Protein AF-A0A259NIH0-F1 (afdb_monomer_lite)

Radius of gyration: 13.43 Å; chains: 1; bounding box: 37×21×30 Å

Foldseek 3Di:
DKDWDWDFAADPVGDTDTHTDDIGPDDDDWDWDCDPQWIWIWDQDPVGIDIDIDHCPVPDHD

Structure (mmCIF, N/CA/C/O backbone):
data_AF-A0A259NIH0-F1
#
_entry.id   AF-A0A259NIH0-F1
#
loop_
_atom_site.group_PDB
_atom_site.id
_atom_site.type_symbol
_atom_site.label_atom_id
_atom_site.label_alt_id
_atom_site.label_comp_id
_atom_site.label_asym_id
_atom_site.label_entity_id
_atom_site.label_seq_id
_atom_site.pdbx_PDB_ins_code
_atom_site.Cartn_x
_atom_site.Cartn_y
_atom_site.Cartn_z
_atom_site.occupancy
_atom_site.B_iso_or_equiv
_atom_site.auth_seq_id
_atom_site.auth_comp_id
_atom_site.auth_asym_id
_atom_site.auth_atom_id
_atom_site.pdbx_PDB_model_num
ATOM 1 N N . ALA A 1 1 ? -0.145 -9.492 -13.815 1.00 74.31 1 ALA A N 1
ATOM 2 C CA . ALA A 1 1 ? -0.365 -9.641 -12.364 1.00 74.31 1 ALA A CA 1
ATOM 3 C C . ALA A 1 1 ? -0.272 -8.263 -11.724 1.00 74.31 1 ALA A C 1
ATOM 5 O O . ALA A 1 1 ? 0.416 -7.413 -12.277 1.00 74.31 1 ALA A O 1
ATOM 6 N N . TYR A 1 2 ? -1.007 -8.022 -10.643 1.00 84.00 2 TYR A N 1
ATOM 7 C CA . TYR A 1 2 ? -0.975 -6.768 -9.889 1.00 84.00 2 TYR A CA 1
ATOM 8 C C . TYR A 1 2 ? -0.961 -7.080 -8.392 1.00 84.00 2 TYR A C 1
ATOM 10 O O . TYR A 1 2 ? -1.412 -8.150 -7.979 1.00 84.00 2 TYR A O 1
ATOM 18 N N . HIS A 1 3 ? -0.488 -6.123 -7.601 1.00 86.50 3 HIS A N 1
ATOM 19 C CA . HIS A 1 3 ? -0.442 -6.193 -6.145 1.00 86.50 3 HIS A CA 1
ATOM 20 C C . HIS A 1 3 ? -1.226 -5.032 -5.549 1.00 86.50 3 HIS A C 1
ATOM 22 O O . HIS A 1 3 ? -1.057 -3.885 -5.967 1.00 86.50 3 HIS A O 1
ATOM 28 N N . TYR A 1 4 ? -2.097 -5.346 -4.593 1.00 90.62 4 TYR A N 1
ATOM 29 C CA . TYR A 1 4 ? -2.838 -4.355 -3.826 1.00 90.62 4 TYR A CA 1
ATOM 30 C C . TYR A 1 4 ? -2.187 -4.176 -2.462 1.00 90.62 4 TYR A C 1
ATO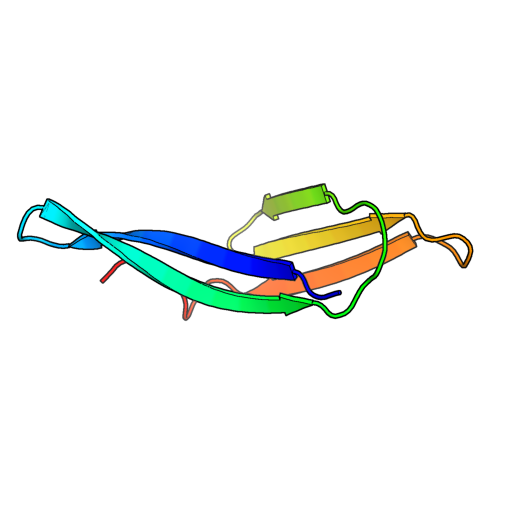M 32 O O . TYR A 1 4 ? -1.894 -5.155 -1.779 1.00 90.62 4 TYR A O 1
ATOM 40 N N . PHE A 1 5 ? -2.003 -2.919 -2.080 1.00 91.31 5 PHE A N 1
ATOM 41 C CA . PHE A 1 5 ? -1.611 -2.518 -0.740 1.00 91.31 5 PHE A CA 1
ATOM 42 C C . PHE A 1 5 ? -2.821 -1.858 -0.094 1.00 91.31 5 PHE A C 1
ATOM 44 O O . PHE A 1 5 ? -3.449 -0.976 -0.690 1.00 91.31 5 PHE A O 1
ATOM 51 N N . SER A 1 6 ? -3.199 -2.334 1.085 1.00 93.31 6 SER A N 1
ATOM 52 C CA . SER A 1 6 ? -4.406 -1.897 1.783 1.00 93.31 6 SER A CA 1
ATOM 53 C C . SER A 1 6 ? -4.201 -2.000 3.285 1.00 93.31 6 SER A C 1
ATOM 55 O O . SER A 1 6 ? -3.508 -2.911 3.745 1.00 93.31 6 SER A O 1
ATOM 57 N N . TYR A 1 7 ? -4.834 -1.113 4.045 1.00 92.31 7 TYR A N 1
ATOM 58 C CA . TYR A 1 7 ? -4.962 -1.305 5.481 1.00 92.31 7 TYR A CA 1
ATOM 59 C C . TYR A 1 7 ? -6.014 -2.365 5.771 1.00 92.31 7 TYR A C 1
ATOM 61 O O . TYR A 1 7 ? -7.068 -2.408 5.141 1.00 92.31 7 TYR A O 1
ATOM 69 N N . PHE A 1 8 ? -5.728 -3.228 6.741 1.00 92.88 8 PHE A N 1
ATOM 70 C CA . PHE A 1 8 ? -6.713 -4.159 7.267 1.00 92.88 8 PHE A CA 1
ATOM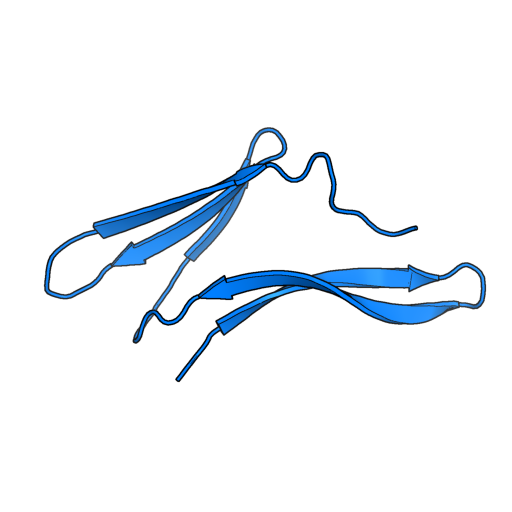 71 C C . PHE A 1 8 ? -7.391 -3.531 8.481 1.00 92.88 8 PHE A C 1
ATOM 73 O O . PHE A 1 8 ? -6.819 -3.482 9.570 1.00 92.88 8 PHE A O 1
ATOM 80 N N . CYS A 1 9 ? -8.604 -3.034 8.272 1.00 93.31 9 CYS A N 1
ATOM 81 C CA . CYS A 1 9 ? -9.316 -2.211 9.235 1.00 93.31 9 CYS A CA 1
ATOM 82 C C . CYS A 1 9 ? -10.466 -2.964 9.887 1.00 93.31 9 CYS A C 1
ATOM 84 O O . CYS A 1 9 ? -11.114 -3.819 9.280 1.00 93.31 9 CYS A O 1
ATOM 86 N N . ARG A 1 10 ? -10.737 -2.630 11.151 1.00 94.56 10 ARG A N 1
ATOM 87 C CA . ARG A 1 10 ? -11.870 -3.156 11.913 1.00 94.56 10 ARG A CA 1
ATOM 88 C C . ARG A 1 10 ? -12.762 -2.000 12.329 1.00 94.56 10 ARG A C 1
ATOM 90 O O . ARG A 1 10 ? -12.326 -1.135 13.077 1.00 94.56 10 ARG A O 1
ATOM 97 N N . ASN A 1 11 ? -14.009 -2.009 11.874 1.00 88.81 11 ASN A N 1
ATOM 98 C CA . ASN A 1 11 ? -14.949 -0.941 12.198 1.00 88.81 11 ASN A CA 1
ATOM 99 C C . ASN A 1 11 ? -15.504 -1.068 13.630 1.00 88.81 11 ASN A C 1
ATOM 101 O O . ASN A 1 11 ? -15.352 -2.097 14.296 1.00 88.81 11 ASN A O 1
ATOM 105 N N . LYS A 1 12 ? -16.236 -0.040 14.082 1.00 90.88 12 LYS A N 1
ATOM 106 C CA . LYS A 1 12 ? -16.863 0.015 15.420 1.00 90.88 12 LYS A CA 1
ATOM 107 C C . LYS A 1 12 ? -17.847 -1.121 15.734 1.00 90.88 12 LYS A C 1
ATOM 109 O O . LYS A 1 12 ? -18.140 -1.370 16.898 1.00 90.88 12 LYS A O 1
ATOM 114 N N . TYR A 1 13 ? -18.367 -1.801 14.713 1.00 92.94 13 TYR A N 1
ATOM 115 C CA . TYR A 1 13 ? -19.269 -2.949 14.856 1.00 92.94 13 TYR A CA 1
ATOM 116 C C . TYR A 1 13 ? -18.518 -4.289 14.869 1.00 92.94 13 TYR A C 1
ATOM 118 O O . TYR A 1 13 ? -19.129 -5.346 14.997 1.00 92.94 13 TYR A O 1
ATOM 126 N N . GLY A 1 14 ? -17.190 -4.254 14.749 1.00 92.56 14 GLY A N 1
ATOM 127 C CA . GLY A 1 14 ? -16.321 -5.417 14.805 1.00 92.56 14 GLY A CA 1
ATOM 128 C C . GLY A 1 14 ? -16.096 -6.123 13.468 1.00 92.56 14 GLY A C 1
ATOM 129 O O . GLY A 1 14 ? -15.393 -7.134 13.480 1.00 92.56 14 GLY A O 1
ATOM 130 N N . PHE A 1 15 ? -16.629 -5.613 12.352 1.00 95.19 15 PHE A N 1
ATOM 131 C CA . PHE A 1 15 ? -16.412 -6.177 11.015 1.00 95.19 15 PHE A CA 1
ATOM 132 C C . PHE A 1 15 ? -15.090 -5.701 10.411 1.00 95.19 15 PHE A C 1
ATOM 134 O O . PHE A 1 15 ? -14.700 -4.541 10.571 1.00 95.19 15 PHE A O 1
ATOM 141 N N . TYR A 1 16 ? -14.434 -6.601 9.680 1.00 94.81 16 TYR A N 1
ATOM 142 C CA . TYR A 1 16 ? -13.190 -6.324 8.974 1.00 94.81 16 TYR A CA 1
ATOM 143 C C . TYR A 1 16 ? -13.439 -5.881 7.535 1.00 94.81 16 TYR A C 1
ATOM 145 O O . TYR A 1 16 ? -14.347 -6.388 6.876 1.00 94.81 16 TYR A O 1
ATOM 153 N N . HIS A 1 17 ? -12.605 -4.972 7.047 1.00 93.19 17 HIS A N 1
ATOM 154 C CA . HIS A 1 17 ? -12.578 -4.531 5.657 1.00 93.19 17 HIS A CA 1
ATOM 155 C C . HIS A 1 17 ? -11.157 -4.107 5.261 1.00 93.19 17 HIS A C 1
ATOM 157 O O . HIS A 1 17 ? -10.271 -3.984 6.111 1.00 93.19 17 HIS A O 1
ATOM 163 N N . LEU A 1 18 ? -10.932 -3.948 3.958 1.00 94.00 18 LEU A N 1
ATOM 164 C CA . LEU A 1 18 ? -9.661 -3.497 3.402 1.00 94.00 18 LEU A CA 1
ATOM 165 C C . LEU A 1 18 ? -9.819 -2.068 2.895 1.00 94.00 18 LEU A C 1
ATOM 167 O O . LEU A 1 18 ? -10.610 -1.854 1.978 1.00 94.00 18 LEU A O 1
ATOM 171 N N . GLU A 1 19 ? -9.044 -1.138 3.448 1.00 93.12 19 GLU A N 1
ATOM 172 C CA . GLU A 1 19 ? -8.985 0.236 2.951 1.00 93.12 19 GLU A CA 1
ATOM 173 C C . GLU A 1 19 ? -7.860 0.381 1.920 1.00 93.12 19 GLU A C 1
ATOM 175 O O . GLU A 1 19 ? -6.690 0.137 2.244 1.00 93.12 19 GLU A O 1
ATOM 180 N N . PRO A 1 20 ? -8.177 0.696 0.652 1.00 93.25 20 PRO A N 1
ATOM 181 C CA . PRO A 1 20 ? -7.206 0.664 -0.430 1.00 93.25 20 PRO A CA 1
ATOM 182 C C . PRO A 1 20 ? -6.202 1.816 -0.323 1.00 93.25 20 PRO A C 1
ATOM 184 O O . PRO A 1 20 ? -6.583 2.977 -0.244 1.00 93.25 20 PRO A O 1
ATOM 187 N N . ILE A 1 21 ? -4.909 1.489 -0.412 1.00 93.44 21 ILE A N 1
ATOM 188 C CA . ILE A 1 21 ? -3.819 2.474 -0.442 1.00 93.44 21 ILE A CA 1
ATOM 189 C C . ILE A 1 21 ? -3.281 2.612 -1.865 1.00 93.44 21 ILE A C 1
ATOM 191 O O . ILE A 1 21 ? -3.248 3.698 -2.434 1.00 93.44 21 ILE A O 1
ATOM 195 N N . SER A 1 22 ? -2.846 1.505 -2.480 1.00 91.06 22 SER A N 1
ATOM 196 C CA . SER A 1 22 ? -2.315 1.549 -3.847 1.00 91.06 22 SER A CA 1
ATOM 197 C C . SER A 1 22 ? -2.423 0.234 -4.609 1.00 91.06 22 SER A C 1
ATOM 199 O O . SER A 1 22 ? -2.610 -0.842 -4.035 1.00 91.06 22 SER A O 1
ATOM 201 N N . ARG A 1 23 ? -2.268 0.332 -5.935 1.00 90.50 23 ARG A N 1
ATOM 202 C CA . ARG A 1 23 ? -2.137 -0.807 -6.848 1.00 90.50 23 ARG A CA 1
ATOM 203 C C . ARG A 1 23 ? -0.823 -0.709 -7.609 1.00 90.50 23 ARG A C 1
ATOM 205 O O . ARG A 1 23 ? -0.644 0.209 -8.406 1.00 90.50 23 ARG A O 1
ATOM 212 N N . GLN A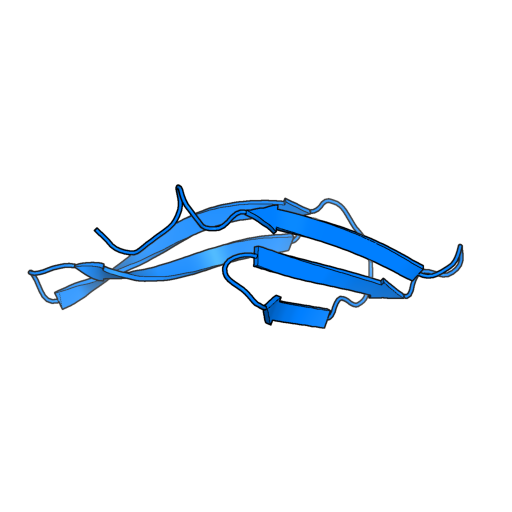 1 24 ? 0.046 -1.698 -7.435 1.00 87.06 24 GLN A N 1
ATOM 213 C CA . GLN A 1 24 ? 1.305 -1.794 -8.169 1.00 87.06 24 GLN A CA 1
ATOM 214 C C . GLN A 1 24 ? 1.213 -2.857 -9.260 1.00 87.06 24 GLN A C 1
ATOM 216 O O . GLN A 1 24 ? 0.803 -3.992 -9.020 1.00 87.06 24 GLN A O 1
ATOM 221 N N . ASN A 1 25 ? 1.603 -2.487 -10.482 1.00 85.75 25 ASN A N 1
ATOM 222 C CA . ASN A 1 25 ? 1.609 -3.390 -11.642 1.00 85.75 25 ASN A CA 1
ATOM 223 C C . ASN A 1 25 ? 2.981 -4.062 -11.845 1.00 85.75 25 ASN A C 1
ATOM 225 O O . ASN A 1 25 ? 3.303 -4.496 -12.950 1.00 85.75 25 ASN A O 1
ATOM 229 N N . TRP A 1 26 ? 3.822 -4.086 -10.812 1.00 80.75 26 TRP A N 1
ATOM 230 C CA . TRP A 1 26 ? 5.129 -4.730 -10.870 1.00 80.75 26 TRP A CA 1
ATOM 231 C C . TRP A 1 26 ? 4.974 -6.250 -10.839 1.00 80.75 26 TRP A C 1
ATOM 233 O O . TRP A 1 26 ? 4.090 -6.782 -10.172 1.00 80.75 26 TRP A O 1
ATOM 243 N N . LEU A 1 27 ? 5.824 -6.938 -11.596 1.00 70.44 27 LEU A N 1
ATOM 244 C CA . LEU A 1 27 ? 5.916 -8.395 -11.598 1.00 70.44 27 LEU A CA 1
ATOM 245 C C . LEU A 1 27 ? 7.084 -8.812 -10.697 1.00 70.44 27 LEU A C 1
ATOM 247 O O . LEU A 1 27 ? 8.122 -8.155 -10.716 1.00 70.44 27 LEU A O 1
ATOM 251 N N . GLY A 1 28 ? 6.945 -9.923 -9.974 1.00 77.88 28 GLY A N 1
ATOM 252 C CA . GLY A 1 28 ? 8.029 -10.507 -9.177 1.00 77.88 28 GLY A CA 1
ATOM 253 C C . GLY A 1 28 ? 7.865 -10.287 -7.676 1.00 77.88 28 GLY A C 1
ATOM 254 O O . GLY A 1 28 ? 6.744 -10.203 -7.188 1.00 77.88 28 GLY A O 1
ATOM 255 N N . GLN A 1 29 ? 8.982 -10.256 -6.948 1.00 83.06 29 GLN A N 1
ATOM 256 C CA . GLN A 1 29 ? 9.009 -10.065 -5.498 1.00 83.06 29 GLN A CA 1
ATOM 257 C C . GLN A 1 29 ? 9.108 -8.577 -5.140 1.00 83.06 29 GLN A C 1
ATOM 259 O O . GLN A 1 29 ? 9.747 -7.781 -5.838 1.00 83.06 29 GLN A O 1
ATOM 264 N N . PHE A 1 30 ? 8.474 -8.214 -4.034 1.00 87.31 30 PHE A N 1
ATOM 265 C CA . PHE A 1 30 ? 8.485 -6.881 -3.451 1.00 87.31 30 PHE A CA 1
ATOM 266 C C . PHE A 1 30 ? 8.572 -7.012 -1.935 1.00 87.31 30 PHE A C 1
ATOM 268 O O . PHE A 1 30 ? 8.011 -7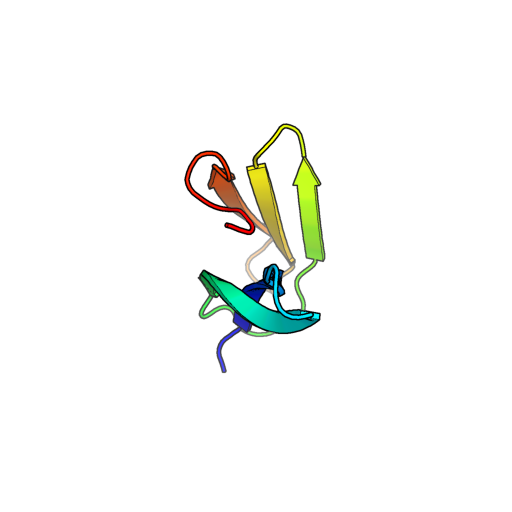.943 -1.354 1.00 87.31 30 PHE A O 1
ATOM 275 N N . ASP A 1 31 ? 9.244 -6.049 -1.326 1.00 90.81 31 ASP A N 1
ATOM 276 C CA . ASP A 1 31 ? 9.249 -5.814 0.106 1.00 90.81 31 ASP A CA 1
ATOM 277 C C . ASP A 1 31 ? 8.487 -4.514 0.375 1.00 90.81 31 ASP A C 1
ATOM 279 O O . ASP A 1 31 ? 8.399 -3.624 -0.477 1.00 90.81 31 ASP A O 1
ATOM 283 N N . TYR A 1 32 ? 7.885 -4.409 1.553 1.00 91.31 32 TYR A N 1
ATOM 284 C CA . TYR A 1 32 ? 7.177 -3.204 1.957 1.00 91.31 32 TYR A CA 1
ATOM 285 C C . TYR A 1 32 ? 7.378 -2.930 3.440 1.00 91.31 32 TYR A C 1
ATOM 287 O O . TYR A 1 32 ? 7.468 -3.852 4.252 1.00 91.31 32 TYR A O 1
ATOM 295 N N . ILE A 1 33 ? 7.442 -1.650 3.788 1.00 94.62 33 ILE A N 1
ATOM 296 C CA . ILE A 1 33 ? 7.574 -1.195 5.166 1.00 94.62 33 ILE A CA 1
ATOM 297 C C . ILE A 1 33 ? 6.862 0.143 5.348 1.00 94.62 33 ILE A C 1
ATOM 299 O O . ILE A 1 33 ? 6.859 0.988 4.454 1.00 94.62 33 ILE A O 1
ATOM 303 N N . GLU A 1 34 ? 6.263 0.331 6.520 1.00 92.50 34 GLU A N 1
ATOM 304 C CA . GLU A 1 34 ? 5.808 1.642 6.964 1.00 92.50 34 GLU A CA 1
ATOM 305 C C . GLU A 1 34 ? 6.970 2.362 7.661 1.00 92.50 34 GLU A C 1
ATOM 307 O O . GLU A 1 34 ? 7.520 1.865 8.647 1.00 92.50 34 GLU A O 1
ATOM 312 N N . GLN A 1 35 ? 7.368 3.524 7.146 1.00 93.44 35 GLN A N 1
ATOM 313 C CA . GLN A 1 35 ? 8.463 4.320 7.691 1.00 93.44 35 GLN A CA 1
ATOM 314 C C . GLN A 1 35 ? 8.078 5.799 7.699 1.00 93.44 35 GLN A C 1
ATOM 316 O O . GLN A 1 35 ? 7.877 6.401 6.652 1.00 93.44 35 GLN A O 1
ATOM 321 N N . GLY A 1 36 ? 8.000 6.405 8.887 1.00 90.75 36 GLY A N 1
ATOM 322 C CA . GLY A 1 36 ? 7.778 7.850 9.018 1.00 90.75 36 GLY A CA 1
ATOM 323 C C . GLY A 1 36 ? 6.443 8.350 8.453 1.00 90.75 36 GLY A C 1
ATOM 324 O O . GLY A 1 36 ? 6.381 9.484 7.992 1.00 90.75 36 GLY A O 1
ATOM 325 N N . GLY A 1 37 ? 5.392 7.523 8.469 1.00 92.69 37 GLY A N 1
ATOM 326 C CA . GLY A 1 37 ? 4.099 7.867 7.865 1.00 92.69 37 GLY A CA 1
ATOM 327 C C . GLY A 1 37 ? 4.069 7.703 6.343 1.00 92.69 37 GLY A C 1
ATOM 328 O O . GLY A 1 37 ? 3.145 8.189 5.697 1.00 92.69 37 GLY A O 1
ATOM 329 N N . GLU A 1 38 ? 5.058 7.025 5.764 1.00 95.38 38 GLU A N 1
ATOM 330 C CA . GLU A 1 38 ? 5.057 6.616 4.364 1.00 95.38 38 GLU A CA 1
ATOM 331 C C . GLU A 1 38 ? 5.013 5.093 4.248 1.00 95.38 38 GLU A C 1
ATOM 333 O O . GLU A 1 38 ? 5.666 4.375 5.008 1.00 95.38 38 GLU A O 1
ATOM 338 N N . LEU A 1 39 ? 4.297 4.597 3.244 1.00 94.06 39 LEU A N 1
ATOM 339 C CA . LEU A 1 39 ? 4.443 3.235 2.758 1.00 94.06 39 LEU A CA 1
ATOM 340 C C . LEU A 1 39 ? 5.564 3.220 1.724 1.00 94.06 39 LEU A C 1
ATOM 342 O O . LEU A 1 39 ? 5.431 3.790 0.638 1.00 94.06 39 LEU A O 1
ATOM 346 N N . VAL A 1 40 ? 6.660 2.553 2.067 1.00 95.25 40 VAL A N 1
ATOM 347 C CA . VAL A 1 40 ? 7.802 2.332 1.183 1.00 95.25 40 VAL A CA 1
ATOM 348 C C . VAL A 1 40 ? 7.668 0.939 0.587 1.00 95.25 40 VAL A C 1
ATOM 350 O O . VAL A 1 40 ? 7.646 -0.049 1.317 1.00 95.25 40 VAL A O 1
ATOM 353 N N . ILE A 1 41 ? 7.564 0.858 -0.738 1.00 92.88 41 ILE A N 1
ATOM 354 C CA . ILE A 1 41 ? 7.476 -0.398 -1.487 1.00 92.88 41 ILE A CA 1
ATOM 355 C C . ILE A 1 41 ? 8.726 -0.504 -2.344 1.00 92.88 41 ILE A C 1
ATOM 357 O O . ILE A 1 41 ? 8.955 0.334 -3.221 1.00 92.88 41 ILE A O 1
ATOM 361 N N . THR A 1 42 ? 9.513 -1.546 -2.119 1.00 92.50 42 THR A N 1
ATOM 362 C CA . THR A 1 42 ? 10.717 -1.833 -2.891 1.00 92.50 42 THR A CA 1
ATOM 363 C C . THR A 1 42 ? 10.531 -3.113 -3.690 1.00 92.50 42 THR A C 1
ATOM 365 O O . THR A 1 42 ? 9.890 -4.066 -3.259 1.00 92.50 42 THR A O 1
ATOM 368 N N . SER A 1 43 ? 11.072 -3.150 -4.902 1.00 87.56 43 SER A N 1
ATOM 369 C CA . SER A 1 43 ? 11.116 -4.363 -5.712 1.00 87.56 43 SER A CA 1
ATOM 370 C C . SER A 1 43 ? 12.479 -4.486 -6.362 1.00 87.56 43 SER A C 1
ATOM 372 O O . SER A 1 43 ? 12.978 -3.542 -6.980 1.00 87.56 43 SER A O 1
ATOM 374 N N . THR A 1 44 ? 13.085 -5.662 -6.220 1.00 82.44 44 THR A N 1
ATOM 375 C CA . THR A 1 44 ? 14.318 -6.003 -6.926 1.00 82.44 44 THR A CA 1
ATOM 376 C C . THR A 1 44 ? 13.928 -6.668 -8.237 1.00 82.44 44 THR A C 1
ATOM 378 O O . THR A 1 44 ? 13.494 -7.819 -8.260 1.00 82.44 44 THR A O 1
ATOM 381 N N . THR A 1 45 ? 14.042 -5.922 -9.333 1.00 74.19 45 THR A N 1
ATOM 382 C CA . THR A 1 45 ? 13.768 -6.422 -10.684 1.00 74.19 45 THR A CA 1
ATOM 383 C C . THR A 1 45 ? 15.071 -6.720 -11.422 1.00 74.19 45 THR A C 1
ATOM 385 O O . THR A 1 45 ? 16.145 -6.303 -10.989 1.00 74.19 45 THR A O 1
ATOM 388 N N . TYR A 1 46 ? 14.991 -7.431 -12.550 1.00 68.81 46 TYR A N 1
ATOM 389 C CA . TYR A 1 46 ? 16.155 -7.678 -13.413 1.00 68.81 46 TYR A CA 1
ATOM 390 C C . TYR A 1 46 ? 16.831 -6.370 -13.871 1.00 68.81 46 TYR A C 1
ATOM 392 O O . TYR A 1 46 ? 18.053 -6.307 -13.956 1.00 68.81 46 TYR A O 1
ATOM 400 N N . ASP A 1 47 ? 16.042 -5.308 -14.063 1.00 72.19 47 ASP A N 1
ATOM 401 C CA . ASP A 1 47 ? 16.507 -3.987 -14.506 1.00 72.19 47 ASP A CA 1
ATOM 402 C C . ASP A 1 47 ? 17.01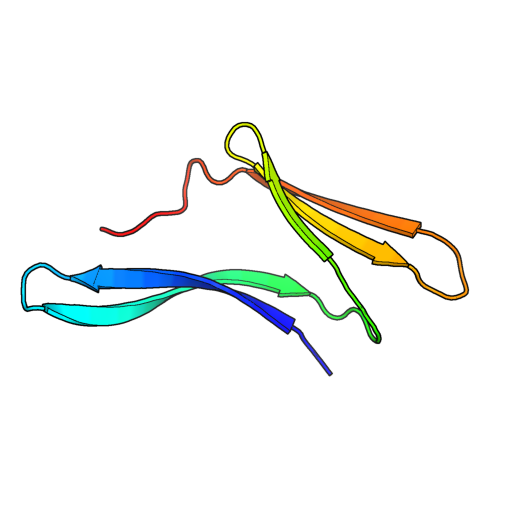4 -3.097 -13.348 1.00 72.19 47 ASP A C 1
ATOM 404 O O . ASP A 1 47 ? 17.295 -1.915 -13.549 1.00 72.19 47 ASP A O 1
ATOM 408 N N . GLY A 1 48 ? 17.102 -3.638 -12.126 1.00 76.38 48 GLY A N 1
ATOM 409 C CA . GLY A 1 48 ? 17.530 -2.927 -10.919 1.00 76.38 48 GLY A CA 1
ATOM 410 C C . GLY A 1 48 ? 16.443 -2.798 -9.848 1.00 76.38 48 GLY A C 1
ATOM 411 O O . GLY A 1 48 ? 15.357 -3.383 -9.942 1.00 76.38 48 GLY A O 1
ATOM 412 N N . GLN A 1 49 ? 16.749 -2.037 -8.794 1.00 82.25 49 GLN A N 1
ATOM 413 C CA . GLN A 1 49 ? 15.806 -1.746 -7.712 1.00 82.25 49 GLN A CA 1
ATOM 414 C C . GLN A 1 49 ? 14.839 -0.627 -8.101 1.00 82.25 49 GLN A C 1
ATOM 416 O O . GLN A 1 49 ? 15.241 0.416 -8.614 1.00 82.25 49 GLN A O 1
ATOM 421 N N . LYS A 1 50 ? 13.557 -0.844 -7.810 1.00 86.19 50 LYS A N 1
ATOM 422 C CA . LYS A 1 50 ? 12.508 0.174 -7.871 1.00 86.19 50 LYS A CA 1
ATOM 423 C C . LYS A 1 50 ? 12.010 0.444 -6.464 1.00 86.19 50 LYS A C 1
ATOM 425 O O . LYS A 1 50 ? 11.766 -0.496 -5.714 1.00 86.19 50 LYS A O 1
ATOM 430 N N . GLU A 1 51 ? 11.835 1.716 -6.138 1.00 91.00 51 GLU A N 1
ATOM 431 C CA . GLU A 1 51 ? 11.254 2.170 -4.879 1.00 91.00 51 GLU A CA 1
ATOM 432 C C . GLU A 1 51 ? 10.123 3.148 -5.186 1.00 91.00 51 GLU A C 1
ATOM 434 O O . GLU A 1 51 ? 10.265 4.032 -6.033 1.00 91.00 51 GLU A O 1
ATOM 439 N N . ILE A 1 52 ? 8.995 2.973 -4.506 1.00 91.44 52 ILE A N 1
ATOM 440 C CA . ILE A 1 52 ? 7.917 3.957 -4.451 1.00 91.44 52 ILE A CA 1
ATOM 441 C C . ILE A 1 52 ? 7.662 4.277 -2.983 1.00 91.44 52 ILE A C 1
ATOM 443 O O . ILE A 1 52 ? 7.618 3.379 -2.143 1.00 91.44 52 ILE A O 1
ATOM 447 N N . ARG A 1 53 ? 7.454 5.564 -2.705 1.00 94.56 53 ARG A N 1
ATOM 448 C CA . ARG A 1 53 ? 7.024 6.080 -1.408 1.00 94.56 53 ARG A CA 1
ATOM 449 C C . ARG A 1 53 ? 5.656 6.711 -1.559 1.00 94.56 53 ARG A C 1
ATOM 451 O O . ARG A 1 53 ? 5.446 7.520 -2.463 1.00 94.56 53 ARG A O 1
ATOM 458 N N . LEU A 1 54 ? 4.730 6.317 -0.699 1.00 92.81 54 LEU A N 1
ATOM 459 C CA . LEU A 1 54 ? 3.376 6.851 -0.662 1.00 92.81 54 LEU A CA 1
ATOM 460 C C . LEU A 1 54 ? 3.127 7.434 0.721 1.00 92.81 54 LEU A C 1
ATOM 462 O O . LEU A 1 54 ? 3.274 6.722 1.709 1.00 92.81 54 LEU A O 1
ATOM 466 N N . SER A 1 55 ? 2.732 8.704 0.790 1.00 93.69 55 SER A N 1
ATOM 467 C CA . SER A 1 55 ? 2.286 9.298 2.052 1.00 93.69 55 SER A CA 1
ATOM 468 C C . SER A 1 55 ? 1.036 8.578 2.550 1.00 93.69 55 SER A C 1
ATOM 470 O O . SER A 1 55 ? 0.099 8.364 1.782 1.00 93.69 55 SER A O 1
ATOM 472 N N . LEU A 1 56 ? 1.021 8.230 3.835 1.00 92.81 56 LEU A N 1
ATOM 473 C CA . LEU A 1 56 ? -0.108 7.588 4.506 1.00 92.81 56 LEU A CA 1
ATOM 474 C C . LEU A 1 56 ? -1.019 8.595 5.215 1.00 92.81 56 LEU A C 1
ATOM 476 O O . LEU A 1 56 ? -1.974 8.194 5.860 1.00 92.81 56 LEU A O 1
ATOM 480 N N . ALA A 1 57 ? -0.768 9.902 5.082 1.00 92.00 57 ALA A N 1
ATOM 481 C CA . ALA A 1 57 ? -1.522 10.937 5.797 1.00 92.00 57 ALA A CA 1
ATOM 482 C C . ALA A 1 57 ? -3.035 10.940 5.494 1.00 92.00 57 ALA A C 1
ATOM 484 O O . ALA A 1 57 ? -3.824 11.353 6.339 1.00 92.00 57 ALA A O 1
ATOM 485 N N . GLU A 1 58 ? -3.430 10.492 4.300 1.00 87.12 58 GLU A N 1
ATOM 486 C CA . GLU A 1 58 ? -4.832 1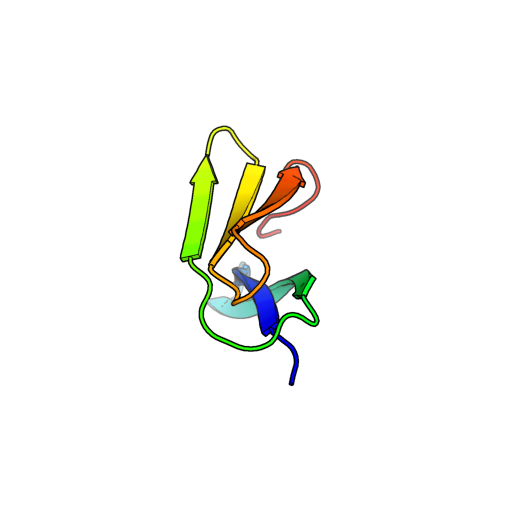0.400 3.865 1.00 87.12 58 GLU A CA 1
ATOM 487 C C . GLU A 1 58 ? -5.410 8.982 4.004 1.00 87.12 58 GLU A C 1
ATOM 489 O O . GLU A 1 58 ? -6.544 8.737 3.601 1.00 87.12 58 GLU A O 1
ATOM 494 N N . TYR A 1 59 ? -4.637 8.041 4.552 1.00 86.81 59 TYR A N 1
ATOM 495 C CA . TYR A 1 59 ? -5.012 6.638 4.663 1.00 86.81 59 TYR A CA 1
ATOM 496 C C . TYR A 1 59 ? -5.056 6.228 6.130 1.00 86.81 59 TYR A C 1
ATOM 498 O O . TYR A 1 59 ? -4.189 6.573 6.927 1.00 86.81 59 TYR A O 1
ATOM 506 N N . GLY A 1 60 ? -6.052 5.437 6.494 1.00 83.75 60 GLY A N 1
ATOM 507 C CA . GLY A 1 60 ? -6.193 4.958 7.855 1.00 83.75 60 GLY A CA 1
ATOM 508 C C . GLY A 1 60 ? -7.439 4.113 8.009 1.00 83.75 60 GLY A C 1
ATOM 509 O O . GLY A 1 60 ? -8.188 3.907 7.058 1.00 83.75 60 GLY A O 1
ATOM 510 N N . CYS A 1 61 ? -7.632 3.610 9.220 1.00 85.50 61 CYS A N 1
ATOM 511 C CA . CYS A 1 61 ? -8.899 3.015 9.602 1.00 85.50 61 CYS A CA 1
ATOM 512 C C . CYS A 1 61 ? -9.787 4.107 10.193 1.00 85.50 61 CYS A C 1
ATOM 514 O O . CYS A 1 61 ? -9.378 4.746 11.165 1.00 85.50 61 CYS A O 1
ATOM 516 N N . ASP A 1 62 ? -10.963 4.297 9.597 1.00 72.00 62 ASP A N 1
ATOM 517 C CA . ASP A 1 62 ? -12.022 5.187 10.093 1.00 72.00 62 ASP A CA 1
ATOM 518 C C . ASP A 1 62 ? -12.550 4.788 11.486 1.00 72.00 62 ASP A C 1
ATOM 520 O O . ASP A 1 62 ? -12.713 3.569 11.761 1.00 72.00 62 ASP A O 1
#

Sequence (62 aa):
AYHYFSYFCRNKYGFYHLEPISRQNWLGQFDYIEQGGELVITSTTYDGQKEIRLSLAEYGCD

Secondary structure (DSSP, 8-state):
--EEEEEEEE-TTS-EEEEEEEEE---S-EEEEEETTEEEEEEEETTEEEEEEEE-TT----

pLDDT: mean 88.37, std 6.89, range [68.81, 95.38]